Protein AF-A0A162J5L2-F1 (afdb_monomer)

pLDDT: mean 88.72, std 6.28, range [55.78, 96.25]

Structure (mmCIF, N/CA/C/O backbone):
data_AF-A0A162J5L2-F1
#
_entry.id   AF-A0A162J5L2-F1
#
loop_
_atom_site.group_PDB
_atom_site.id
_atom_site.type_symbol
_atom_site.label_atom_id
_atom_site.label_alt_id
_atom_site.label_comp_id
_atom_site.label_asym_id
_atom_site.label_entity_id
_atom_site.label_seq_id
_atom_site.pdbx_PDB_ins_code
_atom_site.Cartn_x
_atom_site.Cartn_y
_atom_site.Cartn_z
_atom_site.occupancy
_atom_site.B_iso_or_equiv
_atom_site.auth_seq_id
_atom_site.auth_comp_id
_atom_site.auth_asym_id
_atom_site.auth_atom_id
_atom_site.pdbx_PDB_model_num
ATOM 1 N N . MET A 1 1 ? 1.816 2.832 1.756 1.00 94.19 1 MET A N 1
ATOM 2 C CA . MET A 1 1 ? 2.107 3.617 0.534 1.00 94.19 1 MET A CA 1
ATOM 3 C C . MET A 1 1 ? 3.568 3.478 0.124 1.00 94.19 1 MET A C 1
ATOM 5 O O . MET A 1 1 ? 4.367 2.925 0.877 1.00 94.19 1 MET A O 1
ATOM 9 N N . GLY A 1 2 ? 3.906 3.942 -1.078 1.00 92.62 2 GLY A N 1
ATOM 10 C CA . GLY A 1 2 ? 5.263 3.945 -1.632 1.00 92.62 2 GLY A CA 1
ATOM 11 C C . GLY A 1 2 ? 5.270 3.581 -3.115 1.00 92.62 2 GLY A C 1
ATOM 12 O O . GLY A 1 2 ? 4.380 2.858 -3.577 1.00 92.62 2 GLY A O 1
ATOM 13 N N . LYS A 1 3 ? 6.306 4.009 -3.843 1.00 91.06 3 LYS A N 1
ATOM 14 C CA . LYS A 1 3 ? 6.534 3.644 -5.254 1.00 91.06 3 LYS A CA 1
ATOM 15 C C . LYS A 1 3 ? 6.594 2.128 -5.452 1.00 91.06 3 LYS A C 1
ATOM 17 O O . LYS A 1 3 ? 6.700 1.356 -4.490 1.00 91.06 3 LYS A O 1
ATOM 22 N N . SER A 1 4 ? 6.485 1.638 -6.677 1.00 85.81 4 SER A N 1
ATOM 23 C CA . SER A 1 4 ? 6.648 0.211 -6.940 1.00 85.81 4 SER A CA 1
ATOM 24 C C . SER A 1 4 ? 8.101 -0.238 -6.656 1.00 85.81 4 SER A C 1
ATOM 26 O O . SER A 1 4 ? 9.000 0.581 -6.503 1.00 85.81 4 SER A O 1
ATOM 28 N N . ALA A 1 5 ? 8.326 -1.543 -6.470 1.00 85.12 5 ALA A N 1
ATOM 29 C CA . ALA A 1 5 ? 9.607 -2.150 -6.055 1.00 85.12 5 ALA A CA 1
ATOM 30 C C . ALA A 1 5 ? 10.099 -1.825 -4.622 1.00 85.12 5 ALA A C 1
ATOM 32 O O . ALA A 1 5 ? 11.119 -2.355 -4.189 1.00 85.12 5 ALA A O 1
ATOM 33 N N . THR A 1 6 ? 9.328 -1.069 -3.835 1.00 89.06 6 THR A N 1
ATOM 34 C CA . THR A 1 6 ? 9.594 -0.792 -2.405 1.00 89.06 6 THR A CA 1
ATOM 35 C C . THR A 1 6 ? 9.300 -1.967 -1.458 1.00 89.06 6 THR A C 1
ATOM 37 O O . THR A 1 6 ? 9.539 -1.865 -0.266 1.00 89.06 6 THR A O 1
ATOM 40 N N . GLY A 1 7 ? 8.767 -3.096 -1.938 1.00 86.81 7 GLY A N 1
ATOM 41 C CA . GLY A 1 7 ? 8.531 -4.272 -1.084 1.00 86.81 7 GLY A CA 1
ATOM 42 C C . GLY A 1 7 ? 7.290 -4.207 -0.180 1.00 86.81 7 GLY A C 1
ATOM 43 O O . GLY A 1 7 ? 7.190 -5.008 0.744 1.00 86.81 7 GLY A O 1
ATOM 44 N N . LYS A 1 8 ? 6.323 -3.313 -0.457 1.00 89.56 8 LYS A N 1
ATOM 45 C CA . LYS A 1 8 ? 5.054 -3.188 0.300 1.00 89.56 8 LYS A CA 1
ATOM 46 C C . LYS A 1 8 ? 4.391 -4.540 0.590 1.00 89.56 8 LYS A C 1
ATOM 48 O O . LYS A 1 8 ? 4.198 -4.889 1.748 1.00 89.56 8 LYS A O 1
ATOM 53 N N . SER A 1 9 ? 4.086 -5.312 -0.457 1.00 87.69 9 SER A N 1
ATOM 54 C CA . SER A 1 9 ? 3.419 -6.612 -0.318 1.00 87.69 9 SER A CA 1
ATOM 55 C C . SER A 1 9 ? 4.278 -7.614 0.453 1.00 87.69 9 SER A C 1
ATOM 57 O O . SER A 1 9 ? 3.757 -8.374 1.260 1.00 87.69 9 SER A O 1
ATOM 59 N N . THR A 1 10 ? 5.601 -7.584 0.267 1.00 87.94 10 THR A N 1
ATOM 60 C CA . THR A 1 10 ? 6.539 -8.440 1.004 1.00 87.94 10 THR A CA 1
ATOM 61 C C . THR A 1 10 ? 6.487 -8.163 2.506 1.00 87.94 10 THR A C 1
ATOM 63 O O . THR A 1 10 ? 6.391 -9.104 3.289 1.00 87.94 10 THR A O 1
ATOM 66 N N . ILE A 1 11 ? 6.494 -6.890 2.912 1.00 90.19 11 ILE A N 1
ATOM 67 C CA . ILE A 1 11 ? 6.422 -6.490 4.325 1.00 90.19 11 ILE A CA 1
ATOM 68 C C . ILE A 1 11 ? 5.061 -6.852 4.930 1.00 90.19 11 ILE A C 1
ATOM 70 O O . ILE A 1 11 ? 5.023 -7.457 5.999 1.00 90.19 11 ILE A O 1
ATOM 74 N N . ILE A 1 12 ? 3.953 -6.560 4.239 1.00 91.94 12 ILE A N 1
ATOM 75 C CA . ILE A 1 12 ? 2.601 -6.920 4.706 1.00 91.94 12 ILE A CA 1
ATOM 76 C C . ILE A 1 12 ? 2.487 -8.437 4.911 1.00 91.94 12 ILE A C 1
ATOM 78 O O . ILE A 1 12 ? 2.047 -8.894 5.968 1.00 91.94 12 ILE A O 1
ATOM 82 N N . ASN A 1 13 ? 2.948 -9.226 3.937 1.00 88.94 13 ASN A N 1
ATOM 83 C CA . ASN A 1 13 ? 2.941 -10.685 4.022 1.00 88.94 13 ASN A CA 1
ATOM 84 C C . ASN A 1 13 ? 3.810 -11.201 5.173 1.00 88.94 13 ASN A C 1
ATOM 86 O O . ASN A 1 13 ? 3.445 -12.167 5.835 1.00 88.94 13 ASN A O 1
ATOM 90 N N . TYR A 1 14 ? 4.963 -10.578 5.419 1.00 90.12 14 TYR A N 1
ATOM 91 C CA . TYR A 1 14 ? 5.830 -10.968 6.526 1.00 90.12 14 TYR A CA 1
ATOM 92 C C . TYR A 1 14 ? 5.178 -10.681 7.884 1.00 90.12 14 TYR A C 1
ATOM 94 O O . TYR A 1 14 ? 5.150 -11.557 8.746 1.00 90.12 14 TYR A O 1
ATOM 102 N N . ILE A 1 15 ? 4.604 -9.485 8.068 1.00 91.56 15 ILE A N 1
ATOM 103 C CA . ILE A 1 15 ? 3.954 -9.085 9.327 1.00 91.56 15 ILE A CA 1
ATOM 104 C C . ILE A 1 15 ? 2.749 -9.979 9.640 1.00 91.56 15 ILE A C 1
ATOM 106 O O . ILE A 1 15 ? 2.617 -10.464 10.760 1.00 91.56 15 ILE A O 1
ATOM 110 N N . THR A 1 16 ? 1.902 -10.248 8.651 1.00 91.75 16 THR A N 1
ATOM 111 C CA . THR A 1 16 ? 0.689 -11.061 8.847 1.00 91.75 16 THR A CA 1
ATOM 112 C C . THR A 1 16 ? 0.979 -12.540 9.087 1.00 91.75 16 THR A C 1
ATOM 114 O O . THR A 1 16 ? 0.219 -13.205 9.782 1.00 91.75 16 THR A O 1
ATOM 117 N N . LYS A 1 17 ? 2.099 -13.068 8.573 1.00 90.81 17 LYS A N 1
ATOM 118 C CA . LYS A 1 17 ? 2.535 -14.444 8.865 1.00 90.81 17 LYS A CA 1
ATOM 119 C C . LYS A 1 17 ? 3.086 -14.618 10.278 1.00 90.81 17 LYS A C 1
ATOM 121 O O . LYS A 1 17 ? 2.945 -15.698 10.841 1.00 90.81 17 LYS A O 1
ATOM 126 N N . ARG A 1 18 ? 3.739 -13.594 10.835 1.00 91.19 18 ARG A N 1
ATOM 127 C CA . ARG A 1 18 ? 4.362 -13.678 12.169 1.00 91.19 18 ARG A CA 1
ATOM 128 C C . ARG A 1 18 ? 3.425 -13.299 13.316 1.00 91.19 18 ARG A C 1
ATOM 130 O O . ARG A 1 18 ? 3.726 -13.635 14.455 1.00 91.19 18 ARG A O 1
ATOM 137 N N . ASN A 1 19 ? 2.354 -12.551 13.046 1.00 88.88 19 ASN A N 1
ATOM 138 C CA . ASN A 1 19 ? 1.491 -11.989 14.080 1.00 88.88 19 ASN A CA 1
ATOM 139 C C . ASN A 1 19 ? 0.019 -12.015 13.637 1.00 88.88 19 ASN A C 1
ATOM 141 O O . ASN A 1 19 ? -0.365 -11.351 12.672 1.00 88.88 19 ASN A O 1
ATOM 145 N N . SER A 1 20 ? -0.795 -12.781 14.367 1.00 91.38 20 SER A N 1
ATOM 146 C CA . SER A 1 20 ? -2.208 -13.045 14.068 1.00 91.38 20 SER A CA 1
ATOM 147 C C . SER A 1 20 ? -3.127 -11.836 14.214 1.00 91.38 20 SER A C 1
ATOM 149 O O . SER A 1 20 ? -4.234 -11.864 13.663 1.00 91.38 20 SER A O 1
ATOM 151 N N . ASP A 1 21 ? -2.677 -10.797 14.921 1.00 91.94 21 ASP A N 1
ATOM 152 C CA . ASP A 1 21 ? -3.450 -9.576 15.172 1.00 91.94 21 ASP A CA 1
ATOM 153 C C . ASP A 1 21 ? -3.525 -8.687 13.926 1.00 91.94 21 ASP A C 1
ATOM 155 O O . ASP A 1 21 ? -4.343 -7.772 13.859 1.00 91.94 21 ASP A O 1
ATOM 159 N N . PHE A 1 22 ? -2.683 -8.953 12.924 1.00 93.62 22 PHE A N 1
ATOM 160 C CA . PHE A 1 22 ? -2.680 -8.234 11.659 1.00 93.62 22 PHE A CA 1
ATOM 161 C C . PHE A 1 22 ? -3.437 -8.998 10.574 1.00 93.62 22 PHE A C 1
ATOM 163 O O . PHE A 1 22 ? -3.365 -10.224 10.464 1.00 93.62 22 PHE A O 1
ATOM 170 N N . PHE A 1 23 ? -4.121 -8.251 9.715 1.00 94.62 23 PHE A N 1
ATOM 171 C CA . PHE A 1 23 ? -4.836 -8.772 8.557 1.00 94.62 23 PHE A CA 1
ATOM 172 C C . PHE A 1 23 ? -4.338 -8.101 7.276 1.00 94.62 23 PHE A C 1
ATOM 174 O O . PHE A 1 23 ? -4.234 -6.879 7.218 1.00 94.62 23 PHE A O 1
ATOM 181 N N . SER A 1 24 ? -4.029 -8.887 6.240 1.00 94.50 24 SER A N 1
ATOM 182 C CA . SER A 1 24 ? -3.671 -8.345 4.924 1.00 94.50 24 SER A CA 1
ATOM 183 C C . SER A 1 24 ? -4.946 -8.066 4.142 1.00 94.50 24 SER A C 1
ATOM 185 O O . SER A 1 24 ? -5.569 -8.998 3.630 1.00 94.50 24 SER A O 1
ATOM 187 N N . VAL A 1 25 ? -5.300 -6.791 4.006 1.00 94.50 25 VAL A N 1
ATOM 188 C CA . VAL A 1 25 ? -6.444 -6.360 3.198 1.00 94.50 25 VAL A CA 1
ATOM 189 C C . VAL A 1 25 ? -6.175 -6.683 1.732 1.00 94.50 25 VAL A C 1
ATOM 191 O O . VAL A 1 25 ? -5.126 -6.319 1.193 1.00 94.50 25 VAL A O 1
ATOM 194 N N . LYS A 1 26 ? -7.135 -7.348 1.085 1.00 93.31 26 LYS A N 1
ATOM 195 C CA . LYS A 1 26 ? -7.117 -7.608 -0.358 1.00 93.31 26 LYS A CA 1
ATOM 196 C C . LYS A 1 26 ? -8.109 -6.679 -1.045 1.00 93.31 26 LYS A C 1
ATOM 198 O O . LYS A 1 26 ? -9.306 -6.757 -0.780 1.00 93.31 26 LYS A O 1
ATOM 203 N N . SER A 1 27 ? -7.617 -5.818 -1.927 1.00 92.00 27 SER A N 1
ATOM 204 C CA . SER A 1 27 ? -8.465 -4.997 -2.791 1.00 92.00 27 SER A CA 1
ATOM 205 C C . SER A 1 27 ? -9.053 -5.835 -3.919 1.00 92.00 27 SER A C 1
ATOM 207 O O . SER A 1 27 ? -8.436 -6.787 -4.397 1.00 92.00 27 SER A O 1
ATOM 209 N N . TYR A 1 28 ? -10.236 -5.462 -4.382 1.00 94.38 28 TYR A N 1
ATOM 210 C CA . TYR A 1 28 ? -10.764 -5.982 -5.630 1.00 94.38 28 TYR A CA 1
ATOM 211 C C . TYR A 1 28 ? -9.954 -5.455 -6.818 1.00 94.38 28 TYR A C 1
ATOM 213 O O . TYR A 1 28 ? -9.432 -4.337 -6.780 1.00 94.38 28 TYR A O 1
ATOM 221 N N . SER A 1 29 ? -9.865 -6.256 -7.877 1.00 93.44 29 SER A N 1
ATOM 222 C CA . SER A 1 29 ? -9.224 -5.879 -9.135 1.00 93.44 29 SER A CA 1
ATOM 223 C C . SER A 1 29 ? -9.912 -6.558 -10.312 1.00 93.44 29 SER A C 1
ATOM 225 O O . SER A 1 29 ? -10.216 -7.748 -10.227 1.00 93.44 29 SER A O 1
ATOM 227 N N . ASP A 1 30 ? -10.121 -5.836 -11.412 1.00 93.50 30 ASP A N 1
ATOM 228 C CA . ASP A 1 30 ? -10.589 -6.418 -12.683 1.00 93.50 30 ASP A CA 1
ATOM 229 C C . ASP A 1 30 ? -9.464 -6.649 -13.706 1.00 93.50 30 ASP A C 1
ATOM 231 O O . ASP A 1 30 ? -9.709 -7.026 -14.856 1.00 93.50 30 ASP A O 1
ATOM 235 N N . ARG A 1 31 ? -8.211 -6.451 -13.286 1.00 90.94 31 ARG A N 1
ATOM 236 C CA . ARG A 1 31 ? -7.033 -6.748 -14.104 1.00 90.94 31 ARG A CA 1
ATOM 237 C C . ARG A 1 31 ? -6.753 -8.260 -14.132 1.00 90.94 31 ARG A C 1
ATOM 239 O O . ARG A 1 31 ? -7.079 -8.958 -13.174 1.00 90.94 31 ARG A O 1
ATOM 246 N N . PRO A 1 32 ? -6.041 -8.776 -15.147 1.00 87.00 32 PRO A N 1
ATOM 247 C CA . PRO A 1 32 ? -5.577 -10.160 -15.133 1.00 87.00 32 PRO A CA 1
ATOM 248 C C . PRO A 1 32 ? -4.535 -10.413 -14.030 1.00 87.00 32 PRO A C 1
ATOM 250 O O . PRO A 1 32 ? -3.716 -9.546 -13.694 1.00 87.00 32 PRO A O 1
ATOM 253 N N . ILE A 1 33 ? -4.539 -11.633 -13.490 1.00 87.62 33 ILE A N 1
ATOM 254 C CA . ILE A 1 33 ? -3.499 -12.114 -12.571 1.00 87.62 33 ILE A CA 1
ATOM 255 C C . ILE A 1 33 ? -2.149 -12.073 -13.298 1.00 87.62 33 ILE A C 1
ATOM 257 O O . ILE A 1 33 ? -2.050 -12.450 -14.466 1.00 87.62 33 ILE A O 1
ATOM 261 N N . ARG A 1 34 ? -1.093 -11.612 -12.621 1.00 79.94 34 ARG A N 1
ATOM 262 C CA . ARG A 1 34 ? 0.258 -11.604 -13.197 1.00 79.94 34 ARG A CA 1
ATOM 263 C C . ARG A 1 34 ? 0.823 -13.020 -13.249 1.00 79.94 34 ARG A C 1
ATOM 265 O O . ARG A 1 34 ? 1.120 -13.598 -12.211 1.00 79.94 34 ARG A O 1
ATOM 272 N N . GLU A 1 35 ? 1.073 -13.531 -14.451 1.00 78.88 35 GLU A N 1
ATOM 273 C CA . GLU A 1 35 ? 1.663 -14.867 -14.649 1.00 78.88 35 GLU A CA 1
ATOM 274 C C . GLU A 1 35 ? 3.046 -15.014 -13.990 1.00 78.88 35 GLU A C 1
ATOM 276 O O . GLU A 1 35 ? 3.384 -16.070 -13.463 1.00 78.88 35 GLU A O 1
ATOM 281 N N . ASN A 1 36 ? 3.823 -13.927 -13.945 1.00 76.69 36 ASN A N 1
ATOM 282 C CA . ASN A 1 36 ? 5.183 -13.916 -13.397 1.00 76.69 36 ASN A CA 1
ATOM 283 C C . ASN A 1 36 ? 5.253 -13.626 -11.885 1.00 76.69 36 ASN A C 1
ATOM 285 O O . ASN A 1 36 ? 6.350 -13.475 -11.346 1.00 76.69 36 ASN A O 1
ATOM 289 N N . ASP A 1 37 ? 4.116 -13.509 -11.192 1.00 71.69 37 ASP A N 1
ATOM 290 C CA . ASP A 1 37 ? 4.066 -13.280 -9.744 1.00 71.69 37 ASP A CA 1
ATOM 291 C C . ASP A 1 37 ? 3.075 -14.254 -9.084 1.00 71.69 37 ASP A C 1
ATOM 293 O O . ASP A 1 37 ? 1.897 -13.934 -8.915 1.00 71.69 37 ASP A O 1
ATOM 297 N N . PRO A 1 38 ? 3.539 -15.447 -8.664 1.00 75.75 38 PRO A N 1
ATOM 298 C CA . PRO A 1 38 ? 2.687 -16.450 -8.022 1.00 75.75 38 PRO A CA 1
ATOM 299 C C . PRO A 1 38 ? 1.998 -15.959 -6.741 1.00 75.75 38 PRO A C 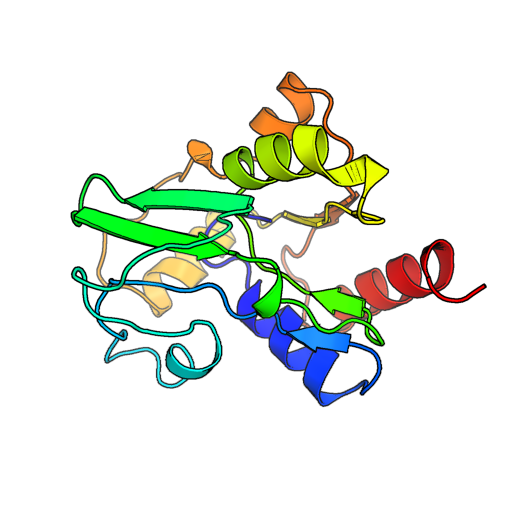1
ATOM 301 O O . PRO A 1 38 ? 1.019 -16.555 -6.297 1.00 75.75 38 PRO A O 1
ATOM 304 N N . ASN A 1 39 ? 2.496 -14.882 -6.122 1.00 76.81 39 ASN A N 1
ATOM 305 C CA . ASN A 1 39 ? 1.900 -14.312 -4.918 1.00 76.81 39 ASN A CA 1
ATOM 306 C C . ASN A 1 39 ? 0.818 -13.272 -5.224 1.00 76.81 39 ASN A C 1
ATOM 308 O O . ASN A 1 39 ? 0.129 -12.842 -4.299 1.00 76.81 39 ASN A O 1
ATOM 312 N N . ASP A 1 40 ? 0.634 -12.882 -6.484 1.00 79.38 40 ASP A N 1
ATOM 313 C CA . ASP A 1 40 ? -0.313 -11.843 -6.882 1.00 79.38 40 ASP A CA 1
ATOM 314 C C . ASP A 1 40 ? -1.754 -12.214 -6.500 1.00 79.38 40 ASP A C 1
ATOM 316 O O . ASP A 1 40 ? -2.479 -11.389 -5.940 1.00 79.38 40 ASP A O 1
ATOM 320 N N . ILE A 1 41 ? -2.116 -13.495 -6.655 1.00 83.12 41 ILE A N 1
ATOM 321 C CA . ILE A 1 41 ? -3.413 -14.065 -6.243 1.00 83.12 41 ILE A CA 1
ATOM 322 C C . ILE A 1 41 ? -3.709 -13.886 -4.745 1.00 83.12 41 ILE A C 1
ATOM 324 O O . ILE A 1 41 ? -4.860 -13.860 -4.313 1.00 83.12 41 ILE A O 1
ATOM 328 N N . ASN A 1 42 ? -2.668 -13.711 -3.929 1.00 81.94 42 ASN A N 1
ATOM 329 C CA . ASN A 1 42 ? -2.806 -13.512 -2.492 1.00 81.94 42 ASN A CA 1
ATOM 330 C C . ASN A 1 42 ? -2.969 -12.042 -2.101 1.00 81.94 42 ASN A C 1
ATOM 332 O O . ASN A 1 42 ? -3.217 -11.767 -0.931 1.00 81.94 42 ASN A O 1
ATOM 336 N N . THR A 1 43 ? -2.857 -11.107 -3.044 1.00 82.75 43 THR A N 1
ATOM 337 C CA . THR A 1 43 ? -2.881 -9.664 -2.757 1.00 82.75 43 THR A CA 1
ATOM 338 C C . THR A 1 43 ? -4.178 -8.973 -3.168 1.00 82.75 43 THR A C 1
ATOM 340 O O . THR A 1 43 ? -4.481 -7.915 -2.627 1.00 82.75 43 THR A O 1
ATOM 343 N N . HIS A 1 44 ? -4.954 -9.568 -4.079 1.00 89.94 44 HIS A N 1
ATOM 344 C CA . HIS A 1 44 ? -6.196 -8.992 -4.599 1.00 89.94 44 HIS A CA 1
ATOM 345 C C . HIS A 1 44 ? -7.314 -10.038 -4.672 1.00 89.94 44 HIS A C 1
ATOM 347 O O . HIS A 1 44 ? -7.062 -11.244 -4.704 1.00 89.94 44 HIS A O 1
ATOM 353 N N . ILE A 1 45 ? -8.553 -9.559 -4.722 1.00 92.88 45 ILE A N 1
ATOM 354 C CA . ILE A 1 45 ? -9.741 -10.323 -5.098 1.00 92.88 45 ILE A CA 1
ATOM 355 C C . ILE A 1 45 ? -9.996 -10.040 -6.581 1.00 92.88 45 ILE A C 1
ATOM 357 O O . ILE A 1 45 ? -10.470 -8.966 -6.949 1.00 92.88 45 ILE A O 1
ATOM 361 N N . PHE A 1 46 ? -9.630 -10.984 -7.443 1.00 93.62 46 PHE A N 1
ATOM 362 C CA . PHE A 1 46 ? -9.771 -10.828 -8.889 1.00 93.62 46 PHE A CA 1
ATOM 363 C C . PHE A 1 46 ? -11.204 -11.119 -9.324 1.00 93.62 46 PHE A C 1
ATOM 365 O O . PHE A 1 46 ? -11.758 -12.165 -8.986 1.00 93.62 46 PHE A O 1
ATOM 372 N N . VAL A 1 47 ? -11.801 -10.193 -10.067 1.00 94.62 47 VAL A N 1
ATOM 373 C CA . VAL A 1 47 ? -13.182 -10.290 -10.548 1.00 94.62 47 VAL A CA 1
ATOM 374 C C . VAL A 1 47 ? -13.275 -9.871 -12.009 1.00 94.62 47 VAL A C 1
ATOM 37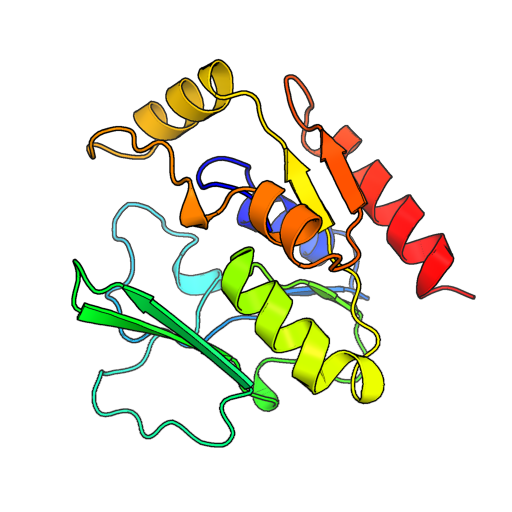6 O O . VAL A 1 47 ? -12.416 -9.166 -12.524 1.00 94.62 47 VAL A O 1
ATOM 379 N N . ASP A 1 48 ? -14.342 -10.271 -12.692 1.00 92.38 48 ASP A N 1
ATOM 380 C CA . ASP A 1 48 ? -14.584 -9.812 -14.058 1.00 92.38 48 ASP A CA 1
ATOM 381 C C . ASP A 1 48 ? -14.968 -8.328 -14.105 1.00 92.38 48 ASP A C 1
ATOM 383 O O . ASP A 1 48 ? -15.641 -7.808 -13.216 1.00 92.38 48 ASP A O 1
ATOM 387 N N . LYS A 1 49 ? -14.686 -7.665 -15.230 1.00 88.81 49 LYS A N 1
ATOM 388 C CA . LYS A 1 49 ? -15.051 -6.255 -15.483 1.00 88.81 49 LYS A CA 1
ATOM 389 C C . LYS A 1 49 ? -16.557 -5.953 -15.379 1.00 88.81 49 LYS A C 1
ATOM 391 O O . LYS A 1 49 ? -16.965 -4.807 -15.214 1.00 88.81 49 LYS A O 1
ATOM 396 N N . LYS A 1 50 ? -17.407 -6.983 -15.467 1.00 89.94 50 LYS A N 1
ATOM 397 C CA . LYS A 1 50 ? -18.869 -6.891 -15.278 1.00 89.94 50 LYS A CA 1
ATOM 398 C C . LYS A 1 50 ? -19.292 -6.911 -13.805 1.00 89.94 50 LYS A C 1
ATOM 400 O O . LYS A 1 50 ? -20.483 -6.790 -13.517 1.00 89.94 50 LYS A O 1
ATOM 405 N N . PHE A 1 51 ? -18.355 -7.097 -12.876 1.00 91.50 51 PHE A N 1
ATOM 406 C CA . PHE A 1 51 ? -18.641 -7.154 -11.453 1.00 91.50 51 PHE A CA 1
ATOM 407 C C . PHE A 1 51 ? -19.253 -5.837 -10.974 1.00 91.50 51 PHE A C 1
ATOM 409 O O . PHE A 1 51 ? -18.707 -4.747 -11.165 1.00 91.50 51 PHE A O 1
ATOM 416 N N . LYS A 1 52 ? -20.418 -5.934 -10.332 1.00 88.69 52 LYS A N 1
ATOM 417 C CA . LYS A 1 52 ? -21.132 -4.762 -9.832 1.00 88.69 52 LYS A CA 1
ATOM 418 C C . LYS A 1 52 ? -20.498 -4.287 -8.528 1.00 88.69 52 LYS A C 1
ATOM 420 O O . LYS A 1 52 ? -20.751 -4.860 -7.470 1.00 88.69 52 LYS A O 1
ATOM 425 N N . LYS A 1 53 ? -19.739 -3.195 -8.608 1.00 90.81 53 LYS A N 1
ATOM 426 C CA . LYS A 1 53 ? -19.161 -2.507 -7.448 1.00 90.81 53 LYS A CA 1
ATOM 427 C C . LYS A 1 53 ? -20.276 -1.971 -6.540 1.00 90.81 53 LYS A C 1
ATOM 429 O O . LYS A 1 53 ? -21.228 -1.352 -7.018 1.00 90.81 53 LYS A O 1
ATOM 434 N N . LYS A 1 54 ? -20.182 -2.217 -5.235 1.00 88.31 54 LYS A N 1
ATOM 435 C CA . LYS A 1 54 ? -21.113 -1.711 -4.212 1.00 88.31 54 LYS A CA 1
ATOM 436 C C . LYS A 1 54 ? -20.296 -1.148 -3.058 1.00 88.31 54 LYS A C 1
ATOM 438 O O . LYS A 1 54 ? -19.293 -1.750 -2.712 1.00 88.31 54 LYS A O 1
ATOM 443 N N . ASN A 1 55 ? -20.736 -0.040 -2.461 1.00 88.56 55 ASN A N 1
ATOM 444 C CA . ASN A 1 55 ? -20.113 0.546 -1.265 1.00 88.56 55 ASN A CA 1
ATOM 445 C C . ASN A 1 55 ? -18.594 0.786 -1.406 1.00 88.56 55 ASN A C 1
ATOM 447 O O . ASN A 1 55 ? -17.821 0.486 -0.500 1.00 88.56 55 ASN A O 1
ATOM 451 N N . VAL A 1 56 ? -18.166 1.291 -2.568 1.00 92.06 56 VAL A N 1
ATOM 452 C CA . VAL A 1 56 ? -16.750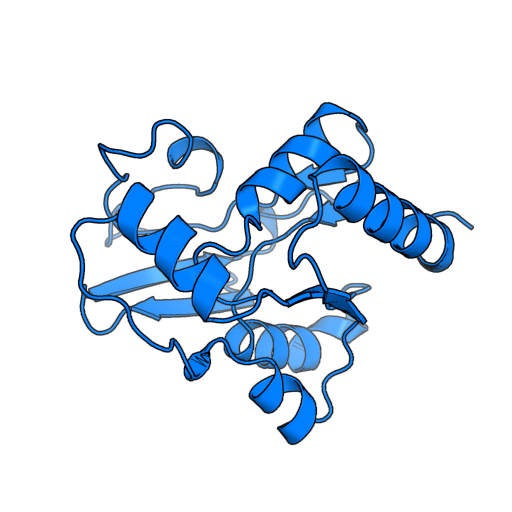 1.567 -2.847 1.00 92.06 56 VAL A CA 1
ATOM 453 C C . VAL A 1 56 ? -16.257 2.694 -1.948 1.00 92.06 56 VAL A C 1
ATOM 455 O O . VAL A 1 56 ? -16.838 3.778 -1.935 1.00 92.06 56 VAL A O 1
ATOM 458 N N . LEU A 1 57 ? -15.174 2.431 -1.221 1.00 90.56 57 LEU A N 1
ATOM 459 C CA . LEU A 1 57 ? -14.518 3.402 -0.347 1.00 90.56 57 LEU A CA 1
ATOM 460 C C . LEU A 1 57 ? -13.397 4.147 -1.079 1.00 90.56 57 LEU A C 1
ATOM 462 O O . LEU A 1 57 ? -13.221 5.349 -0.914 1.00 90.56 57 LEU A O 1
ATOM 466 N N . SER A 1 58 ? -12.633 3.442 -1.909 1.00 90.12 58 SER A N 1
ATOM 467 C CA . SER A 1 58 ? -11.569 4.031 -2.722 1.00 90.12 58 SER A CA 1
ATOM 468 C C . SER A 1 58 ? -11.389 3.225 -4.001 1.00 90.12 58 SER A C 1
ATOM 470 O O . SER A 1 58 ? -11.605 2.009 -4.000 1.00 90.12 58 SER A O 1
ATOM 472 N N . ILE A 1 59 ? -11.030 3.915 -5.081 1.00 89.88 59 ILE A N 1
ATOM 473 C CA . ILE A 1 59 ? -10.818 3.342 -6.405 1.00 89.88 59 ILE A CA 1
ATOM 474 C C . ILE A 1 59 ? -9.584 3.964 -7.053 1.00 89.88 59 ILE A C 1
ATOM 476 O O . ILE A 1 59 ? -9.390 5.175 -7.012 1.00 89.88 59 ILE A O 1
ATOM 480 N N . TYR A 1 60 ? -8.774 3.112 -7.665 1.00 85.94 60 TYR A N 1
ATOM 481 C CA . TYR A 1 60 ? -7.648 3.472 -8.505 1.00 85.94 60 TYR A CA 1
ATOM 482 C C . TYR A 1 60 ? -7.906 2.965 -9.922 1.00 85.94 60 TYR A C 1
ATOM 484 O O . TYR A 1 60 ? -8.162 1.775 -10.119 1.00 85.94 60 TYR A O 1
ATOM 492 N N . GLU A 1 61 ? -7.784 3.853 -10.904 1.00 86.00 61 GLU A N 1
ATOM 493 C CA . GLU A 1 61 ? -7.965 3.545 -12.323 1.00 86.00 61 GLU A CA 1
ATOM 494 C C . GLU A 1 61 ? -6.611 3.555 -13.046 1.00 86.00 61 GLU A C 1
ATOM 496 O O . GLU A 1 61 ? -5.947 4.593 -13.145 1.00 86.00 61 GLU A O 1
ATOM 501 N N . ASP A 1 62 ? -6.211 2.416 -13.614 1.00 82.62 62 ASP A N 1
ATOM 502 C CA . ASP A 1 62 ? -5.112 2.369 -14.577 1.00 82.62 62 ASP A CA 1
ATOM 503 C C . ASP A 1 62 ? -5.659 2.711 -15.965 1.00 82.62 62 ASP A C 1
ATOM 505 O O . ASP A 1 62 ? -6.180 1.861 -16.689 1.00 82.62 62 ASP A O 1
ATOM 509 N N . LYS A 1 63 ? -5.511 3.978 -16.357 1.00 80.69 63 LYS A N 1
ATOM 510 C CA . LYS A 1 63 ? -5.957 4.472 -17.670 1.00 80.69 63 LYS A CA 1
ATOM 511 C C . LYS A 1 63 ? -5.193 3.866 -18.847 1.00 80.69 63 LYS A C 1
ATOM 513 O O . LYS A 1 63 ? -5.707 3.876 -19.961 1.00 80.69 63 LYS A O 1
ATOM 518 N N . THR A 1 64 ? -3.982 3.361 -18.621 1.00 78.06 64 THR A N 1
ATOM 519 C CA . THR A 1 64 ? -3.145 2.786 -19.685 1.00 78.06 64 THR A CA 1
ATOM 520 C C . THR A 1 64 ? -3.640 1.395 -20.048 1.00 78.06 64 THR A C 1
ATOM 522 O O . THR A 1 64 ? -3.764 1.059 -21.222 1.00 78.06 64 THR A O 1
ATOM 525 N N . ASN A 1 65 ? -3.953 0.596 -19.030 1.00 79.75 65 ASN A N 1
ATOM 526 C CA . ASN A 1 65 ? -4.347 -0.802 -19.185 1.00 79.75 65 ASN A CA 1
ATOM 527 C C . ASN A 1 65 ? -5.859 -1.030 -19.016 1.00 79.75 65 ASN A C 1
ATOM 529 O O . ASN A 1 65 ? -6.326 -2.159 -19.149 1.00 79.75 65 ASN A O 1
ATOM 533 N N . ASN A 1 66 ? -6.622 0.035 -18.750 1.00 87.75 66 ASN A N 1
ATOM 534 C CA . ASN A 1 66 ? -8.078 0.043 -18.612 1.00 87.75 66 ASN A CA 1
ATOM 535 C C . ASN A 1 66 ? -8.593 -0.976 -17.578 1.00 87.75 66 ASN A C 1
ATOM 537 O O . ASN A 1 66 ? -9.528 -1.736 -17.856 1.00 87.75 66 ASN A O 1
ATOM 541 N N . TYR A 1 67 ? -7.970 -0.991 -16.401 1.00 90.69 67 TYR A N 1
ATOM 542 C CA . TYR A 1 67 ? -8.419 -1.770 -15.249 1.00 90.69 67 TYR A CA 1
ATOM 543 C C . TYR A 1 67 ? -8.543 -0.885 -14.011 1.00 90.69 67 TYR A C 1
ATOM 545 O O . TYR A 1 67 ? -7.932 0.181 -13.910 1.00 90.69 67 TYR A O 1
ATOM 553 N N . GLU A 1 68 ? -9.306 -1.361 -13.044 1.00 91.50 68 GLU A N 1
ATOM 554 C CA . GLU A 1 68 ? -9.620 -0.686 -11.801 1.00 91.50 68 GLU A CA 1
ATOM 555 C C . GLU A 1 68 ? -9.242 -1.576 -10.617 1.00 91.50 68 GLU A C 1
ATOM 557 O O . GLU A 1 68 ? -9.414 -2.796 -10.631 1.00 91.50 68 GLU A O 1
ATOM 562 N N . ASN A 1 69 ? -8.733 -0.951 -9.562 1.00 90.88 69 ASN A N 1
ATOM 563 C CA . ASN A 1 69 ? -8.561 -1.577 -8.258 1.00 90.88 69 ASN A CA 1
ATOM 564 C C . ASN A 1 69 ? -9.402 -0.803 -7.258 1.00 90.88 69 ASN A C 1
ATOM 566 O O . ASN A 1 69 ? -9.364 0.424 -7.257 1.00 90.88 69 ASN A O 1
ATOM 570 N N . TRP A 1 70 ? -10.149 -1.485 -6.401 1.00 93.00 70 TRP A N 1
ATOM 571 C CA . TRP A 1 70 ? -10.996 -0.801 -5.429 1.00 93.00 70 TRP A CA 1
ATOM 572 C C . TRP A 1 70 ? -11.077 -1.546 -4.107 1.00 93.00 70 TRP A C 1
ATOM 574 O O . TRP A 1 70 ? -10.799 -2.741 -4.016 1.00 93.00 70 TRP A O 1
ATOM 584 N N . ILE A 1 71 ? -11.469 -0.815 -3.072 1.00 93.38 71 ILE A N 1
ATOM 585 C CA . ILE A 1 71 ? -11.770 -1.368 -1.754 1.00 93.38 71 ILE A CA 1
ATOM 586 C C . ILE A 1 71 ? -13.190 -1.030 -1.336 1.00 93.38 71 ILE A C 1
ATOM 588 O O . ILE A 1 71 ? -13.740 0.020 -1.679 1.00 93.38 71 ILE A O 1
ATOM 592 N N . THR A 1 72 ? -13.757 -1.937 -0.563 1.00 93.62 72 THR A N 1
ATOM 593 C CA . THR A 1 72 ? -15.086 -1.872 0.038 1.00 93.62 72 THR A CA 1
ATOM 594 C C . THR A 1 72 ? -14.968 -2.270 1.509 1.00 93.62 72 THR A C 1
ATOM 596 O O . THR A 1 72 ? -13.918 -2.739 1.949 1.00 93.62 72 THR A O 1
ATOM 599 N N . ASP A 1 73 ? -16.027 -2.056 2.288 1.00 91.12 73 ASP A N 1
ATOM 600 C CA . ASP A 1 73 ? -16.041 -2.374 3.724 1.00 91.12 73 ASP A CA 1
ATOM 601 C C . ASP A 1 73 ? -15.724 -3.857 4.020 1.00 91.12 73 ASP A C 1
ATOM 603 O O . ASP A 1 73 ? -14.988 -4.152 4.956 1.00 91.12 73 ASP A O 1
ATOM 607 N N . ASP A 1 74 ? -16.191 -4.788 3.183 1.00 93.00 74 ASP A N 1
ATOM 608 C CA . ASP A 1 74 ? -15.952 -6.236 3.318 1.00 93.00 74 ASP A CA 1
ATOM 609 C C . ASP A 1 74 ? -14.495 -6.659 3.078 1.00 93.00 74 ASP A C 1
ATOM 611 O O . ASP A 1 74 ? -14.124 -7.791 3.387 1.00 93.00 74 ASP A O 1
ATOM 615 N N . CYS A 1 75 ? -13.645 -5.769 2.557 1.00 94.12 75 CYS A N 1
ATOM 616 C CA . CYS A 1 75 ? -12.212 -6.033 2.444 1.00 94.12 75 CYS A CA 1
ATOM 617 C C . CYS A 1 75 ? -11.492 -5.990 3.804 1.00 94.12 75 CYS A C 1
ATOM 619 O O . CYS A 1 75 ? -10.346 -6.438 3.884 1.00 94.12 75 CYS A O 1
ATOM 621 N N . PHE A 1 76 ? -12.111 -5.418 4.841 1.00 93.81 76 PHE A N 1
ATOM 622 C CA . PHE A 1 76 ? -11.507 -5.205 6.156 1.00 93.81 76 PHE A CA 1
ATOM 623 C C . PHE A 1 76 ? -11.976 -6.250 7.172 1.00 93.81 76 PHE A C 1
ATOM 625 O O . PHE A 1 76 ? -13.101 -6.738 7.125 1.00 93.81 76 PHE A O 1
ATOM 632 N N . HIS A 1 77 ? -11.104 -6.570 8.125 1.00 94.81 77 HIS A N 1
ATOM 633 C CA . HIS A 1 77 ? -11.413 -7.446 9.248 1.00 94.81 77 HIS A CA 1
ATOM 634 C C . HIS A 1 77 ? -11.651 -6.613 10.512 1.00 94.81 77 HIS A C 1
ATOM 636 O O . HIS A 1 77 ? -10.757 -5.884 10.937 1.00 94.81 77 HIS A O 1
ATOM 642 N N . GLU A 1 78 ? -12.826 -6.739 11.131 1.00 91.31 78 GLU A N 1
ATOM 643 C CA . GLU A 1 78 ? -13.257 -5.861 12.235 1.00 91.31 78 GLU A CA 1
ATOM 644 C C . GLU A 1 78 ? -12.393 -6.002 13.499 1.00 91.31 78 GLU A C 1
ATOM 646 O O . GLU A 1 78 ? -12.055 -5.010 14.134 1.00 91.31 78 GLU A O 1
ATOM 651 N N . GLU A 1 79 ? -11.973 -7.223 13.836 1.00 91.88 79 GLU A N 1
ATOM 652 C CA . GLU A 1 79 ? -11.234 -7.504 15.080 1.00 91.88 79 GLU A CA 1
ATOM 653 C C . GLU A 1 79 ? -9.699 -7.444 14.939 1.00 91.88 79 GLU A C 1
ATOM 655 O O . GLU A 1 79 ? -8.974 -7.907 15.818 1.00 91.88 79 GLU A O 1
ATOM 660 N N . LYS A 1 80 ? -9.173 -6.946 13.811 1.00 93.69 80 LYS A N 1
ATOM 661 C CA . LYS A 1 80 ? -7.731 -6.992 13.503 1.00 93.69 80 LYS A CA 1
ATOM 662 C C . LYS A 1 80 ? -7.188 -5.652 13.032 1.00 93.69 80 LYS A C 1
ATOM 664 O O . LYS A 1 80 ? -7.904 -4.817 12.485 1.00 93.69 80 LYS A O 1
ATOM 669 N N . ILE A 1 81 ? -5.873 -5.486 13.154 1.00 93.31 81 ILE A N 1
ATOM 670 C CA . ILE A 1 81 ? -5.155 -4.360 12.559 1.00 93.31 81 ILE A CA 1
ATOM 671 C C . ILE A 1 81 ? -5.002 -4.624 11.058 1.00 93.31 81 ILE A C 1
ATOM 673 O O . ILE A 1 81 ? -4.259 -5.505 10.619 1.00 93.31 81 ILE A O 1
ATOM 677 N N . ASN A 1 82 ? -5.722 -3.846 10.259 1.00 94.44 82 ASN A N 1
ATOM 678 C CA . ASN A 1 82 ? -5.773 -3.997 8.812 1.00 94.44 82 ASN A CA 1
ATOM 679 C C . ASN A 1 82 ? -4.551 -3.347 8.142 1.00 94.44 82 ASN A C 1
ATOM 681 O O . ASN A 1 82 ? -4.356 -2.135 8.210 1.00 94.44 82 ASN A O 1
ATOM 685 N N . LEU A 1 83 ? -3.734 -4.150 7.459 1.00 94.12 83 LEU A N 1
ATOM 686 C CA . LEU A 1 83 ? -2.604 -3.698 6.650 1.00 94.12 83 LEU A CA 1
ATOM 687 C C . LEU A 1 83 ? -3.004 -3.661 5.181 1.00 94.12 83 LEU A C 1
ATOM 689 O O . LEU A 1 83 ? -3.340 -4.688 4.590 1.00 94.12 83 LEU A O 1
ATOM 693 N N . PHE A 1 84 ? -2.923 -2.477 4.582 1.00 90.69 84 PHE A N 1
ATOM 694 C CA . PHE A 1 84 ? -3.393 -2.243 3.225 1.00 90.69 84 PHE A CA 1
ATOM 695 C C . PHE A 1 84 ? -2.358 -1.485 2.385 1.00 90.69 84 PHE A C 1
ATOM 697 O O . PHE A 1 84 ? -1.824 -0.446 2.785 1.00 90.69 84 PHE A O 1
ATOM 704 N N . ALA A 1 85 ? -2.057 -2.012 1.196 1.00 91.19 85 ALA A N 1
ATOM 705 C CA . ALA A 1 85 ? -1.218 -1.336 0.218 1.00 91.19 85 ALA A CA 1
ATOM 706 C C . ALA A 1 85 ? -2.075 -0.422 -0.667 1.00 91.19 85 ALA A C 1
ATOM 708 O O . ALA A 1 85 ? -2.814 -0.892 -1.521 1.00 91.19 85 ALA A O 1
ATOM 709 N N . ILE A 1 86 ? -1.904 0.884 -0.493 1.00 90.00 86 ILE A N 1
ATOM 710 C CA . ILE A 1 86 ? -2.592 1.933 -1.251 1.00 90.00 86 ILE A CA 1
ATOM 711 C C . ILE A 1 86 ? -1.572 2.920 -1.833 1.00 90.00 86 ILE A C 1
ATOM 713 O O . ILE A 1 86 ? -0.479 3.097 -1.269 1.00 90.00 86 ILE A O 1
ATOM 717 N N . ASP A 1 87 ? -1.892 3.515 -2.982 1.00 89.50 87 ASP A N 1
ATOM 718 C CA . ASP A 1 87 ? -1.123 4.621 -3.552 1.00 89.50 87 ASP A CA 1
ATOM 719 C C . ASP A 1 87 ? -1.312 5.922 -2.745 1.00 89.50 87 ASP A C 1
ATOM 721 O O . ASP A 1 87 ? -2.208 6.026 -1.909 1.00 89.50 87 ASP A O 1
ATOM 725 N N . SER A 1 88 ? -0.431 6.904 -2.942 1.00 92.06 88 SER A N 1
ATOM 726 C CA . SER A 1 88 ? -0.455 8.136 -2.143 1.00 92.06 88 SER A CA 1
ATOM 727 C C . SER A 1 88 ? -1.705 8.986 -2.389 1.00 92.06 88 SER A C 1
ATOM 729 O O . SER A 1 88 ? -2.221 9.572 -1.445 1.00 92.06 88 SER A O 1
ATOM 731 N N . ILE A 1 89 ? -2.206 9.050 -3.626 1.00 90.81 89 ILE A N 1
ATOM 732 C CA . ILE A 1 89 ? -3.351 9.897 -3.997 1.00 90.81 89 ILE A CA 1
ATOM 733 C C . ILE A 1 89 ? -4.644 9.302 -3.434 1.00 90.81 89 ILE A C 1
ATOM 735 O O . ILE A 1 89 ? -5.384 9.970 -2.717 1.00 90.81 89 ILE A O 1
ATOM 739 N N . SER A 1 90 ? -4.865 8.012 -3.667 1.00 90.75 90 SER A N 1
ATOM 740 C CA . SER A 1 90 ? -5.981 7.250 -3.119 1.00 90.75 90 SER A CA 1
ATOM 741 C C . SER A 1 90 ? -5.968 7.258 -1.592 1.00 90.75 90 SER A C 1
ATOM 743 O O . SER A 1 90 ? -7.035 7.263 -0.977 1.00 90.75 90 SER A O 1
ATOM 745 N N . PHE A 1 91 ? -4.787 7.265 -0.957 1.00 93.81 91 PHE A N 1
ATOM 746 C CA . PHE A 1 91 ? -4.683 7.381 0.497 1.00 93.81 91 PHE A CA 1
ATOM 747 C C . PHE A 1 91 ? -5.151 8.741 1.007 1.00 93.81 91 PHE A C 1
ATOM 749 O O . PHE A 1 91 ? -5.861 8.769 2.005 1.00 93.81 91 PHE A O 1
ATOM 756 N N . ILE A 1 92 ? -4.793 9.842 0.339 1.00 94.31 92 ILE A N 1
ATOM 757 C CA . ILE A 1 92 ? -5.267 11.189 0.701 1.00 94.31 92 ILE A CA 1
ATOM 758 C C . ILE A 1 92 ? -6.795 11.203 0.694 1.00 94.31 92 ILE A C 1
ATOM 760 O O . ILE A 1 92 ? -7.417 11.517 1.708 1.00 94.31 92 ILE A O 1
ATOM 764 N N . ASP A 1 93 ? -7.398 10.752 -0.406 1.00 92.94 93 ASP A N 1
ATOM 765 C CA . ASP A 1 93 ? -8.852 10.687 -0.544 1.00 92.94 93 ASP A CA 1
ATOM 766 C C . ASP A 1 93 ? -9.500 9.810 0.533 1.00 92.94 93 ASP A C 1
ATOM 768 O O . ASP A 1 93 ? -10.515 10.188 1.128 1.00 92.94 93 ASP A O 1
ATOM 772 N N . PHE A 1 94 ? -8.918 8.639 0.793 1.00 93.62 94 PHE A N 1
ATOM 773 C CA . PHE A 1 94 ? -9.419 7.704 1.795 1.00 93.62 94 PHE A CA 1
ATOM 774 C C . PHE A 1 94 ? -9.310 8.284 3.210 1.00 93.62 94 PHE A C 1
ATOM 776 O O . PHE A 1 94 ? -10.272 8.240 3.977 1.00 93.62 94 PHE A O 1
ATOM 783 N N . TYR A 1 95 ? -8.172 8.890 3.546 1.00 94.88 95 TYR A N 1
ATOM 784 C CA . TYR A 1 95 ? -7.928 9.513 4.841 1.00 94.88 95 TYR A CA 1
ATOM 785 C C . TYR A 1 95 ? -8.897 10.674 5.086 1.00 94.88 95 TYR A C 1
ATOM 787 O O . TYR A 1 95 ? -9.595 10.697 6.100 1.00 94.88 95 TYR A O 1
ATOM 795 N N . THR A 1 96 ? -9.024 11.601 4.135 1.00 93.38 96 THR A N 1
ATOM 796 C CA . THR A 1 96 ? -9.916 12.763 4.259 1.00 93.38 96 THR A CA 1
ATOM 797 C C . THR A 1 96 ? -11.374 12.356 4.458 1.00 93.38 96 THR A C 1
ATOM 799 O O . THR A 1 96 ? -12.078 12.970 5.262 1.00 93.38 96 THR A O 1
ATOM 802 N N . LYS A 1 97 ? -11.838 11.319 3.753 1.00 93.69 97 LYS A N 1
ATOM 803 C CA . LYS A 1 97 ? -13.235 10.868 3.824 1.00 93.69 97 LYS A CA 1
ATOM 804 C C . LYS A 1 97 ? -13.523 10.012 5.054 1.00 93.69 97 LYS A C 1
ATOM 806 O O . LYS A 1 97 ? -14.611 10.122 5.618 1.00 93.69 97 LYS A O 1
ATOM 811 N N . TYR A 1 98 ? -12.579 9.168 5.469 1.00 93.38 98 TYR A N 1
ATOM 812 C CA . TYR A 1 98 ? -12.880 8.069 6.385 1.00 93.38 98 TYR A CA 1
ATOM 813 C C . TYR A 1 98 ? -12.057 8.033 7.674 1.00 93.38 98 TYR A C 1
ATOM 815 O O . TYR A 1 98 ? -12.353 7.196 8.520 1.00 93.38 98 TYR A O 1
ATOM 823 N N . ASN A 1 99 ? -11.120 8.954 7.919 1.00 91.81 99 ASN A N 1
ATOM 824 C CA . ASN A 1 99 ? -10.334 8.959 9.167 1.00 91.81 99 ASN A CA 1
ATOM 825 C C . ASN A 1 99 ? -11.158 9.247 10.444 1.00 91.81 99 ASN A C 1
ATOM 827 O O . ASN A 1 99 ? -10.678 9.085 11.557 1.00 91.81 99 ASN A O 1
ATOM 831 N N . LYS A 1 100 ? -12.417 9.684 10.314 1.00 89.81 100 LYS A N 1
ATOM 832 C CA . LYS A 1 100 ? -13.352 9.750 11.455 1.00 89.81 100 LYS A CA 1
ATOM 833 C C . LYS A 1 100 ? -14.074 8.426 11.717 1.00 89.81 100 LYS A C 1
ATOM 835 O O . LYS A 1 100 ? -14.613 8.241 12.801 1.00 89.81 100 LYS A O 1
ATOM 840 N N . ARG A 1 101 ? -14.147 7.557 10.704 1.00 89.62 101 ARG A N 1
ATOM 841 C CA . ARG A 1 101 ? -14.815 6.250 10.754 1.00 89.62 101 ARG A CA 1
ATOM 842 C C . ARG A 1 101 ? -13.834 5.137 11.113 1.00 89.62 101 ARG A C 1
ATOM 844 O O . ARG A 1 101 ? -14.202 4.242 11.860 1.00 89.62 101 ARG A O 1
ATOM 851 N N . TYR A 1 102 ? -12.613 5.205 10.591 1.00 88.38 102 TYR A N 1
ATOM 852 C CA . TYR A 1 102 ? -11.526 4.290 10.924 1.00 88.38 102 TYR A CA 1
ATOM 853 C C . TYR A 1 102 ? -10.384 5.067 11.566 1.00 88.38 102 TYR A C 1
ATOM 855 O O . TYR A 1 102 ? -10.121 6.207 11.187 1.00 88.38 102 TYR A O 1
ATOM 863 N N . GLU A 1 103 ? -9.662 4.424 12.477 1.00 90.75 103 GLU A N 1
ATOM 864 C CA . GLU A 1 103 ? -8.362 4.910 12.927 1.00 90.75 103 GLU A CA 1
ATOM 865 C C . GLU A 1 103 ? -7.311 4.574 11.858 1.00 90.75 103 GLU A C 1
ATOM 867 O O . GLU A 1 103 ? -6.915 3.419 11.694 1.00 90.75 103 GLU A O 1
ATOM 872 N N . ILE A 1 104 ? -6.907 5.574 11.067 1.00 93.44 104 ILE A N 1
ATOM 873 C CA . ILE A 1 104 ? -6.040 5.374 9.899 1.00 93.44 104 ILE A CA 1
ATOM 874 C C . ILE A 1 104 ? -4.634 5.896 10.184 1.00 93.44 104 ILE A C 1
ATOM 876 O O . ILE A 1 104 ? -4.441 7.066 10.509 1.00 93.44 104 ILE A O 1
ATOM 880 N N . ILE A 1 105 ? -3.631 5.048 9.944 1.00 94.19 105 ILE A N 1
ATOM 881 C CA . ILE A 1 105 ? -2.217 5.433 9.983 1.00 94.19 105 ILE A CA 1
ATOM 882 C C . ILE A 1 105 ? -1.613 5.298 8.591 1.00 94.19 105 ILE A C 1
ATOM 884 O O . ILE A 1 105 ? -1.536 4.209 8.019 1.00 94.19 105 ILE A O 1
ATOM 888 N N . GLY A 1 106 ? -1.139 6.418 8.050 1.00 95.19 106 GLY A N 1
ATOM 889 C CA . GLY A 1 106 ? -0.371 6.429 6.815 1.00 95.19 106 GLY A CA 1
ATOM 890 C C . GLY A 1 106 ? 1.063 5.982 7.061 1.00 95.19 106 GLY A C 1
ATOM 891 O O . GLY A 1 106 ? 1.773 6.608 7.839 1.00 95.19 10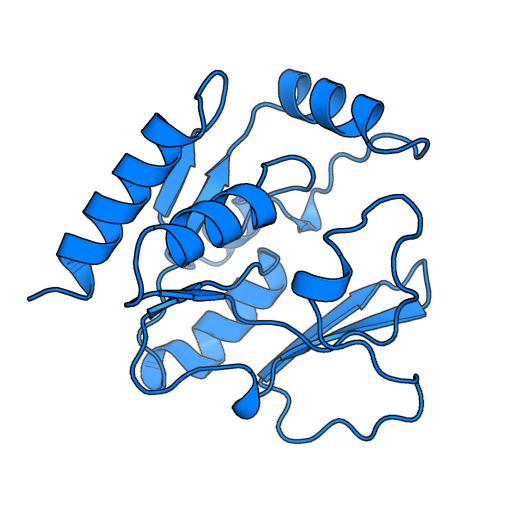6 GLY A O 1
ATOM 892 N N . VAL A 1 107 ? 1.523 4.942 6.364 1.00 95.69 107 VAL A N 1
ATOM 893 C CA . VAL A 1 107 ? 2.947 4.570 6.332 1.00 95.69 107 VAL A CA 1
ATOM 894 C C . VAL A 1 107 ? 3.460 4.632 4.901 1.00 95.69 107 VAL A C 1
ATOM 896 O O . VAL A 1 107 ? 2.913 3.979 4.004 1.00 95.69 107 VAL A O 1
ATOM 899 N N . TYR A 1 108 ? 4.516 5.408 4.673 1.00 96.00 108 TYR A N 1
ATOM 900 C CA . TYR A 1 108 ? 5.178 5.532 3.379 1.00 96.00 108 TYR A CA 1
ATOM 901 C C . TYR A 1 108 ? 6.546 4.850 3.413 1.00 96.00 108 TYR A C 1
ATOM 903 O O . TYR A 1 108 ? 7.422 5.235 4.186 1.00 96.00 108 TYR A O 1
ATOM 911 N N . LEU A 1 109 ? 6.746 3.856 2.545 1.00 94.81 109 LEU A N 1
ATOM 912 C CA . LEU A 1 109 ? 8.050 3.219 2.368 1.00 94.81 109 LEU A CA 1
ATOM 913 C C . LEU A 1 109 ? 8.882 4.008 1.360 1.00 94.81 109 LEU A C 1
ATOM 915 O O . LEU A 1 109 ? 8.552 4.052 0.170 1.00 94.81 109 LEU A O 1
ATOM 919 N N . TYR A 1 110 ? 9.965 4.611 1.839 1.00 94.19 110 TYR A N 1
ATOM 920 C CA . TYR A 1 110 ? 10.923 5.325 1.007 1.00 94.19 110 TYR A CA 1
ATOM 921 C C . TYR A 1 110 ? 12.093 4.416 0.631 1.00 94.19 110 TYR A C 1
ATOM 923 O O . TYR A 1 110 ? 12.742 3.840 1.500 1.00 94.19 110 TYR A O 1
ATOM 931 N N . LEU A 1 111 ? 12.371 4.332 -0.667 1.00 92.75 111 LEU A N 1
ATOM 932 C CA . LEU A 1 111 ? 13.526 3.652 -1.240 1.00 92.75 111 LEU A CA 1
ATOM 933 C C . LEU A 1 111 ? 14.166 4.607 -2.244 1.00 92.75 111 LEU A C 1
ATOM 935 O O . LEU A 1 111 ? 13.449 5.218 -3.041 1.00 92.75 111 LEU A O 1
ATOM 939 N N . ASP A 1 112 ? 15.487 4.733 -2.213 1.00 93.44 112 ASP A N 1
ATOM 940 C CA . ASP A 1 112 ? 16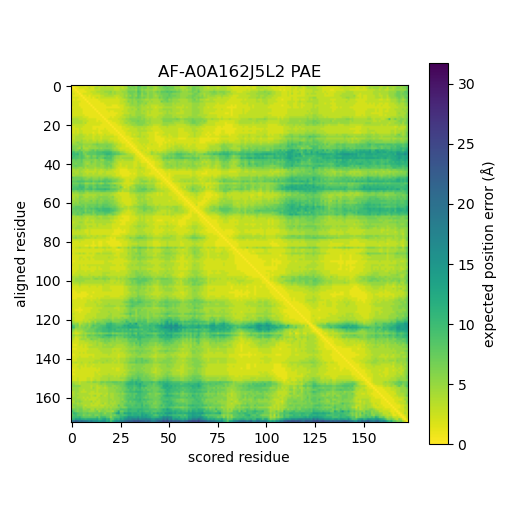.218 5.529 -3.192 1.00 93.44 112 ASP A CA 1
ATOM 941 C C . ASP A 1 112 ? 16.007 5.002 -4.621 1.00 93.44 112 ASP A C 1
ATOM 943 O O . ASP A 1 112 ? 15.811 3.810 -4.862 1.00 93.44 112 ASP A O 1
ATOM 947 N N . GLU A 1 113 ? 16.041 5.913 -5.593 1.00 92.25 113 GLU A N 1
ATOM 948 C CA . GLU A 1 113 ? 15.703 5.598 -6.984 1.00 92.25 113 GLU A CA 1
ATOM 949 C C . GLU A 1 113 ? 16.674 4.603 -7.628 1.00 92.25 113 GLU A C 1
ATOM 951 O O . GLU A 1 113 ? 16.249 3.778 -8.436 1.00 92.25 113 GLU A O 1
ATOM 956 N N . LYS A 1 114 ? 17.956 4.624 -7.242 1.00 91.69 114 LYS A N 1
ATOM 957 C CA . LYS A 1 114 ? 18.969 3.716 -7.792 1.00 91.69 114 LYS A CA 1
ATOM 958 C C . LYS A 1 114 ? 18.696 2.279 -7.356 1.00 91.69 114 LYS A C 1
ATOM 960 O O . LYS A 1 114 ? 18.689 1.371 -8.189 1.00 91.69 114 LYS A O 1
ATOM 965 N N . GLU A 1 115 ? 18.442 2.060 -6.070 1.00 91.25 115 GLU A N 1
ATOM 966 C CA . GLU A 1 115 ? 18.069 0.748 -5.550 1.00 91.25 115 GLU A CA 1
ATOM 967 C C . GLU A 1 115 ? 16.689 0.316 -6.075 1.00 91.25 115 GLU A C 1
ATOM 969 O O . GLU A 1 115 ? 16.507 -0.839 -6.479 1.00 91.25 115 GLU A O 1
ATOM 974 N N . ARG A 1 116 ? 15.725 1.244 -6.165 1.00 92.38 116 ARG A N 1
ATOM 975 C CA . ARG A 1 116 ? 14.398 0.980 -6.743 1.00 92.38 116 ARG A CA 1
ATOM 976 C C . ARG A 1 116 ? 14.496 0.495 -8.184 1.00 92.38 116 ARG A C 1
ATOM 978 O O . ARG A 1 116 ? 13.847 -0.494 -8.525 1.00 92.38 116 ARG A O 1
ATOM 985 N N . GLU A 1 117 ? 15.313 1.139 -9.012 1.00 92.25 117 GLU A N 1
ATOM 986 C CA . GLU A 1 117 ? 15.534 0.756 -10.408 1.00 92.25 117 GLU A CA 1
ATOM 987 C C . GLU A 1 117 ? 16.139 -0.645 -10.521 1.00 92.25 117 GLU A C 1
ATOM 989 O O . GLU A 1 117 ? 15.652 -1.470 -11.298 1.00 92.25 117 GLU A O 1
ATOM 994 N N . GLN A 1 118 ? 17.149 -0.958 -9.705 1.00 89.88 118 GLN A N 1
ATOM 995 C CA . GLN A 1 118 ? 17.748 -2.294 -9.669 1.00 89.88 118 GLN A CA 1
ATOM 996 C C . GLN A 1 118 ? 16.720 -3.367 -9.295 1.00 89.88 118 GLN A C 1
ATOM 998 O O . GLN A 1 118 ? 16.646 -4.410 -9.950 1.00 89.88 118 GLN A O 1
ATOM 1003 N N . ARG A 1 119 ? 15.898 -3.119 -8.267 1.00 87.75 119 ARG A N 1
ATOM 1004 C CA . ARG A 1 119 ? 14.817 -4.033 -7.864 1.00 87.75 119 ARG A CA 1
ATOM 1005 C C . ARG A 1 119 ? 13.735 -4.138 -8.944 1.00 87.75 119 ARG A C 1
ATOM 1007 O O . ARG A 1 119 ? 13.205 -5.224 -9.161 1.00 87.75 119 ARG A O 1
ATOM 1014 N N . PHE A 1 120 ? 13.422 -3.045 -9.643 1.00 86.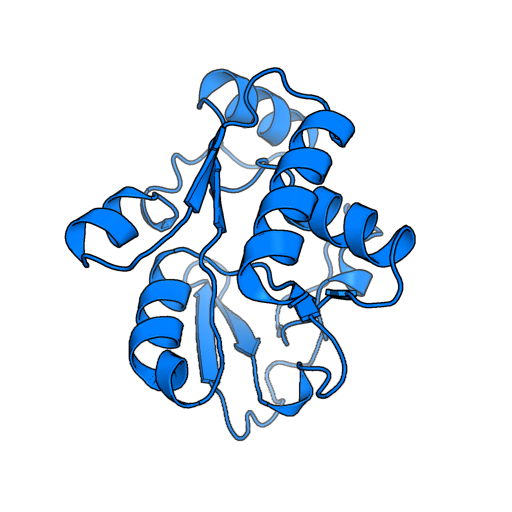12 120 PHE A N 1
ATOM 1015 C CA . PHE A 1 120 ? 12.425 -3.013 -10.715 1.00 86.12 120 PHE A CA 1
ATOM 1016 C C . PHE A 1 120 ? 12.858 -3.835 -11.933 1.00 86.12 120 PHE A C 1
ATOM 1018 O O . PHE A 1 120 ? 12.091 -4.678 -12.394 1.00 86.12 120 PHE A O 1
ATOM 1025 N N . LYS A 1 121 ? 14.092 -3.642 -12.411 1.00 85.75 121 LYS A N 1
ATOM 1026 C CA . LYS A 1 121 ? 14.648 -4.366 -13.568 1.00 85.75 121 LYS A CA 1
ATOM 1027 C C . LYS A 1 121 ? 14.738 -5.876 -13.337 1.00 85.75 121 LYS A C 1
ATOM 1029 O O . LYS A 1 121 ? 14.613 -6.646 -14.277 1.00 85.75 121 LYS A O 1
ATOM 1034 N N . LYS A 1 122 ? 14.911 -6.313 -12.084 1.00 83.44 122 LYS A N 1
ATOM 1035 C CA . LYS A 1 122 ? 14.916 -7.743 -11.726 1.00 83.44 122 LYS A CA 1
ATOM 1036 C C . LYS A 1 122 ? 13.544 -8.418 -11.834 1.00 83.44 122 LYS A C 1
ATOM 1038 O O . LYS A 1 122 ? 13.497 -9.633 -11.967 1.00 83.44 122 LYS A O 1
ATOM 1043 N N . ARG A 1 123 ? 12.441 -7.665 -11.736 1.00 73.56 123 ARG A N 1
ATOM 1044 C CA . ARG A 1 123 ? 11.067 -8.213 -11.670 1.00 73.56 123 ARG A CA 1
ATOM 1045 C C . ARG A 1 123 ? 10.203 -7.903 -12.891 1.00 73.56 123 ARG A C 1
ATOM 1047 O O . ARG A 1 123 ? 9.090 -8.405 -12.984 1.00 73.56 123 ARG A O 1
ATOM 1054 N N . SER A 1 124 ? 10.647 -6.992 -13.751 1.00 74.62 124 SER A N 1
ATOM 1055 C CA . SER A 1 124 ? 9.839 -6.446 -14.836 1.00 74.62 124 SER A CA 1
ATOM 1056 C C . SER A 1 124 ? 10.699 -6.217 -16.068 1.00 74.62 124 SER A C 1
ATOM 1058 O O . SER A 1 124 ? 11.795 -5.671 -15.968 1.00 74.62 124 SER A O 1
ATOM 1060 N N . SER A 1 125 ? 10.166 -6.595 -17.227 1.00 75.38 125 SER A N 1
ATOM 1061 C CA . SER A 1 125 ? 10.707 -6.252 -18.544 1.00 75.38 125 SER A CA 1
ATOM 1062 C C . SER A 1 125 ? 10.271 -4.862 -19.023 1.00 75.38 125 SER A C 1
ATOM 1064 O O . SER A 1 125 ? 10.733 -4.401 -20.064 1.00 75.38 125 SER A O 1
ATOM 1066 N N . LEU A 1 126 ? 9.379 -4.190 -18.285 1.00 77.75 126 LEU A N 1
ATOM 1067 C CA . LEU A 1 126 ? 8.891 -2.859 -18.639 1.00 77.75 126 LEU A CA 1
ATOM 1068 C C . LEU A 1 126 ? 9.968 -1.783 -18.419 1.00 77.75 126 LEU A C 1
ATOM 1070 O O . LEU A 1 126 ? 10.836 -1.941 -17.554 1.00 77.75 126 LEU A O 1
ATOM 1074 N N . PRO A 1 127 ? 9.882 -0.647 -19.133 1.00 82.44 127 PRO A N 1
ATOM 1075 C CA . PRO A 1 127 ? 10.702 0.519 -18.842 1.00 82.44 127 PRO A CA 1
ATOM 1076 C C . PRO A 1 127 ? 10.500 1.004 -17.403 1.00 82.44 127 PRO A C 1
ATOM 1078 O O . PRO A 1 127 ? 9.382 1.037 -16.885 1.00 82.44 127 PRO A O 1
ATOM 1081 N N . PHE A 1 128 ? 11.592 1.410 -16.759 1.00 84.62 128 PHE A N 1
ATOM 1082 C CA . PHE A 1 128 ? 11.532 2.031 -15.443 1.00 84.62 128 PHE A CA 1
ATOM 1083 C C . PHE A 1 128 ? 10.845 3.400 -15.538 1.00 84.62 128 PHE A C 1
ATOM 1085 O O . PHE A 1 128 ? 11.243 4.245 -16.335 1.00 84.62 128 PHE A O 1
ATOM 1092 N N . SER A 1 129 ? 9.821 3.615 -14.714 1.00 84.44 129 SER A N 1
ATOM 1093 C CA . SER A 1 129 ? 9.103 4.888 -14.597 1.00 84.44 129 SER A CA 1
ATOM 1094 C C . SER A 1 129 ? 9.394 5.526 -13.244 1.00 84.44 129 SER A C 1
ATOM 1096 O O . SER A 1 129 ? 9.520 4.816 -12.242 1.00 84.44 129 SER A O 1
ATOM 1098 N N . SER A 1 130 ? 9.470 6.860 -13.196 1.00 84.06 130 SER A N 1
ATOM 1099 C CA . SER A 1 130 ? 9.641 7.627 -11.954 1.00 84.06 130 SER A CA 1
ATOM 1100 C C . SER A 1 130 ? 8.456 7.479 -11.000 1.00 84.06 130 SER A C 1
ATOM 1102 O O . SER A 1 130 ? 8.637 7.633 -9.796 1.00 84.06 130 SER A O 1
ATOM 1104 N N . GLU A 1 131 ? 7.266 7.147 -11.518 1.00 85.06 131 GLU A N 1
ATOM 1105 C CA . GLU A 1 131 ? 6.033 6.991 -10.737 1.00 85.06 131 GLU A CA 1
ATOM 1106 C C . GLU A 1 131 ? 5.761 8.200 -9.821 1.00 85.06 131 GLU A C 1
ATOM 1108 O O . GLU A 1 131 ? 5.462 8.035 -8.640 1.00 85.06 131 GLU A O 1
ATOM 1113 N N . GLU A 1 132 ? 5.884 9.427 -10.349 1.00 87.06 132 GLU A N 1
ATOM 1114 C CA . GLU A 1 132 ? 5.692 10.660 -9.559 1.00 87.06 132 GLU A CA 1
ATOM 1115 C C . GLU A 1 132 ? 4.337 10.701 -8.841 1.00 87.06 132 GLU A C 1
ATOM 1117 O O . GLU A 1 132 ? 4.284 11.103 -7.686 1.00 87.06 132 GLU A O 1
ATOM 1122 N N . HIS A 1 133 ? 3.277 10.169 -9.459 1.00 83.25 133 HIS A N 1
ATOM 1123 C CA . HIS A 1 133 ? 1.946 10.045 -8.847 1.00 83.25 133 HIS A CA 1
ATOM 1124 C C . HIS A 1 133 ? 1.920 9.206 -7.550 1.00 83.25 133 HIS A C 1
ATOM 1126 O O . HIS A 1 133 ? 0.973 9.291 -6.774 1.00 83.25 133 HIS A O 1
ATOM 1132 N N . LEU A 1 134 ? 2.951 8.392 -7.292 1.00 88.50 134 LEU A N 1
ATOM 1133 C CA . LEU A 1 134 ? 3.120 7.609 -6.062 1.00 88.50 134 LEU A CA 1
ATOM 1134 C C . LEU A 1 134 ? 4.039 8.294 -5.043 1.00 88.50 134 LEU A C 1
ATOM 1136 O O . LEU A 1 134 ? 4.347 7.700 -4.011 1.00 88.50 134 LEU A O 1
ATOM 1140 N N . SER A 1 135 ? 4.528 9.500 -5.330 1.00 92.75 135 SER A N 1
ATOM 1141 C CA . SER A 1 135 ? 5.465 10.224 -4.475 1.00 92.75 135 SER A CA 1
ATOM 1142 C C . SER A 1 135 ? 4.835 10.620 -3.138 1.00 92.75 135 SER A C 1
ATOM 1144 O O . SER A 1 135 ? 3.637 10.888 -3.048 1.00 92.75 135 SER A O 1
ATOM 1146 N N . HIS A 1 136 ? 5.661 10.694 -2.093 1.00 94.00 136 HIS A N 1
ATOM 1147 C CA . HIS A 1 136 ? 5.261 11.240 -0.793 1.00 94.00 136 HIS A CA 1
ATOM 1148 C C . HIS A 1 136 ? 4.990 12.747 -0.861 1.00 94.00 136 HIS A C 1
ATOM 1150 O O . HIS A 1 136 ? 4.220 13.243 -0.050 1.00 94.00 136 HIS A O 1
ATOM 1156 N N . LYS A 1 137 ? 5.526 13.456 -1.868 1.00 94.75 137 LYS A N 1
ATOM 1157 C CA . LYS A 1 137 ? 5.259 14.889 -2.074 1.00 94.75 137 LYS A CA 1
ATOM 1158 C C . LYS A 1 137 ? 3.766 15.202 -2.127 1.00 94.75 137 LYS A C 1
ATOM 1160 O O . LYS A 1 137 ? 3.335 16.191 -1.560 1.00 94.75 137 LYS A O 1
ATOM 1165 N N . HIS A 1 138 ? 2.962 14.318 -2.723 1.00 94.12 138 HIS A N 1
ATOM 1166 C CA . HIS A 1 138 ? 1.509 14.482 -2.728 1.00 94.12 138 HIS A CA 1
ATOM 1167 C C . HIS A 1 138 ? 0.914 14.496 -1.313 1.00 94.12 138 HIS A C 1
ATOM 1169 O O . HIS A 1 138 ? -0.032 15.240 -1.067 1.00 94.12 138 HIS A O 1
ATOM 1175 N N . LEU A 1 139 ? 1.463 13.708 -0.384 1.00 95.81 139 LEU A N 1
ATOM 1176 C CA . LEU A 1 139 ? 1.043 13.694 1.020 1.00 95.81 139 LEU A CA 1
ATOM 1177 C C . LEU A 1 139 ? 1.423 15.009 1.708 1.00 95.81 139 LEU A C 1
ATOM 1179 O O . LEU A 1 139 ? 0.588 15.584 2.406 1.00 95.81 139 LEU A O 1
ATOM 1183 N N . ASP A 1 140 ? 2.640 15.503 1.459 1.00 96.00 140 ASP A N 1
ATOM 1184 C CA . ASP A 1 140 ? 3.139 16.771 2.007 1.00 96.00 140 ASP A CA 1
ATOM 1185 C C . ASP A 1 140 ? 2.310 17.965 1.502 1.00 96.00 140 ASP A C 1
ATOM 1187 O O . ASP A 1 140 ? 1.805 18.756 2.302 1.00 96.00 140 ASP A O 1
ATOM 119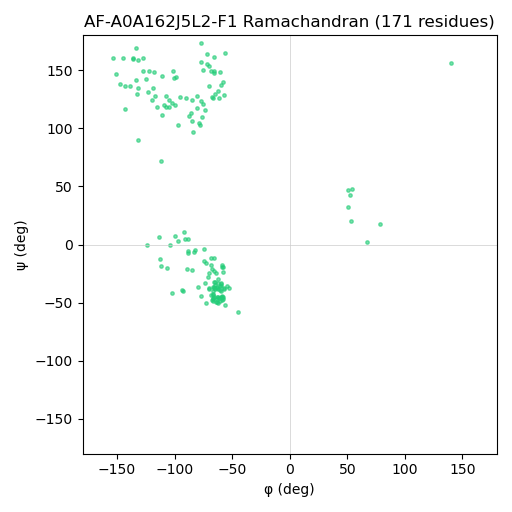1 N N . ASP A 1 141 ? 2.097 18.052 0.185 1.00 96.19 141 ASP A N 1
ATOM 1192 C CA . ASP A 1 141 ? 1.337 19.122 -0.475 1.00 96.19 141 ASP A CA 1
ATOM 1193 C C . ASP A 1 141 ? -0.113 19.183 0.034 1.00 96.19 141 ASP A C 1
ATOM 1195 O O . ASP A 1 141 ? -0.679 20.265 0.210 1.00 96.19 141 ASP A O 1
ATOM 1199 N N . ASN A 1 142 ? -0.706 18.020 0.327 1.00 95.75 142 ASN A N 1
ATOM 1200 C CA . ASN A 1 142 ? -2.062 17.901 0.868 1.00 95.75 142 ASN A CA 1
ATOM 1201 C C . ASN A 1 142 ? -2.108 17.889 2.403 1.00 95.75 142 ASN A C 1
ATOM 1203 O O . ASN A 1 142 ? -3.181 17.688 2.974 1.00 95.75 142 ASN A O 1
ATOM 1207 N N . LYS A 1 143 ? -0.973 18.083 3.091 1.00 96.06 143 LYS A N 1
ATOM 1208 C CA . LYS A 1 143 ? -0.859 18.057 4.563 1.00 96.06 143 LYS A CA 1
ATOM 1209 C C . LYS A 1 143 ? -1.488 16.808 5.194 1.00 96.06 143 LYS A C 1
ATOM 1211 O O . LYS A 1 143 ? -2.048 16.864 6.289 1.00 96.06 143 LYS A O 1
ATOM 1216 N N . THR A 1 144 ? -1.432 15.685 4.486 1.00 96.25 144 THR A N 1
ATOM 1217 C CA . THR A 1 144 ? -1.991 14.415 4.948 1.00 96.25 144 THR A CA 1
ATOM 1218 C C . THR A 1 144 ? -0.953 13.725 5.828 1.00 96.25 144 THR A C 1
ATOM 1220 O O . THR A 1 144 ? 0.169 13.523 5.368 1.00 96.25 144 THR A O 1
ATOM 1223 N N . PRO A 1 145 ? -1.272 13.365 7.083 1.00 95.31 145 PRO A N 1
ATOM 1224 C CA . PRO A 1 145 ? -0.286 12.812 8.000 1.00 95.31 145 PRO A CA 1
ATOM 1225 C C . PRO A 1 145 ? 0.140 11.401 7.588 1.00 95.31 145 PRO A C 1
ATOM 1227 O O . PRO A 1 145 ? -0.680 10.543 7.253 1.00 95.31 145 PRO A O 1
ATOM 1230 N N . TYR A 1 146 ? 1.444 11.153 7.655 1.00 96.06 146 TYR A N 1
ATOM 1231 C CA . TYR A 1 146 ? 2.036 9.844 7.420 1.00 96.06 146 TYR A CA 1
ATOM 1232 C C . TYR A 1 146 ? 3.367 9.706 8.161 1.00 96.06 146 TYR A C 1
ATOM 1234 O O . TYR A 1 146 ? 4.016 10.688 8.518 1.00 96.06 146 TYR A O 1
ATOM 1242 N N . ILE A 1 147 ? 3.785 8.461 8.360 1.00 95.44 147 ILE A N 1
ATOM 1243 C CA . ILE A 1 147 ? 5.088 8.087 8.895 1.00 95.44 147 ILE A CA 1
ATOM 1244 C C . ILE A 1 147 ? 5.934 7.581 7.733 1.00 95.44 147 ILE A C 1
ATOM 1246 O O . ILE A 1 147 ? 5.543 6.651 7.020 1.00 95.44 147 ILE A O 1
ATOM 1250 N N . MET A 1 148 ? 7.101 8.185 7.530 1.00 94.62 148 MET A N 1
ATOM 1251 C CA . MET A 1 148 ? 8.052 7.729 6.523 1.00 94.62 148 MET A CA 1
ATOM 1252 C C . MET A 1 148 ? 9.010 6.701 7.123 1.00 94.62 148 MET A C 1
ATOM 1254 O O . MET A 1 148 ? 9.693 6.978 8.106 1.00 94.62 148 MET A O 1
ATOM 1258 N N . ILE A 1 149 ? 9.110 5.532 6.494 1.00 93.06 149 ILE A N 1
ATOM 1259 C CA . ILE A 1 149 ? 10.120 4.522 6.816 1.00 93.06 149 ILE A CA 1
ATOM 1260 C C . ILE A 1 149 ? 11.087 4.452 5.642 1.00 93.06 149 ILE A C 1
ATOM 1262 O O . ILE A 1 149 ? 10.732 3.999 4.552 1.00 93.06 149 ILE A O 1
ATOM 1266 N N . ASN A 1 150 ? 12.321 4.900 5.863 1.00 92.06 150 ASN A N 1
ATOM 1267 C CA . ASN A 1 150 ? 13.398 4.705 4.902 1.00 92.06 150 ASN A CA 1
ATOM 1268 C C . ASN A 1 150 ? 13.879 3.249 4.966 1.00 92.06 150 ASN A C 1
ATOM 1270 O O . ASN A 1 150 ? 14.312 2.792 6.029 1.00 92.06 150 ASN A O 1
ATOM 1274 N N . ILE A 1 151 ? 13.784 2.548 3.837 1.00 92.25 151 ILE A N 1
ATOM 1275 C CA . ILE A 1 151 ? 14.135 1.134 3.667 1.00 92.25 151 ILE A CA 1
ATOM 1276 C C . ILE A 1 151 ? 15.347 0.916 2.745 1.00 92.25 151 ILE A C 1
ATOM 1278 O O . ILE A 1 151 ? 15.672 -0.227 2.425 1.00 92.25 151 ILE A O 1
ATOM 1282 N N . THR A 1 152 ? 16.013 1.990 2.313 1.00 90.06 152 THR A N 1
ATOM 1283 C CA . THR A 1 152 ? 17.264 1.914 1.546 1.00 90.06 152 THR A CA 1
ATOM 1284 C C . THR A 1 152 ? 18.314 1.133 2.318 1.00 90.06 152 THR A C 1
ATOM 1286 O O . THR A 1 152 ? 18.576 1.430 3.486 1.00 90.06 152 THR A O 1
ATOM 1289 N N . ASN A 1 153 ? 18.918 0.139 1.663 1.00 86.06 153 ASN A N 1
ATOM 1290 C CA . ASN A 1 153 ? 19.907 -0.773 2.246 1.00 86.06 153 ASN A CA 1
ATOM 1291 C C . ASN A 1 153 ? 19.454 -1.482 3.539 1.00 86.06 153 ASN A C 1
ATOM 1293 O O . ASN A 1 153 ? 20.297 -1.948 4.305 1.00 86.06 153 ASN A O 1
ATOM 1297 N N . LYS A 1 154 ? 18.145 -1.567 3.809 1.00 85.50 154 LYS A N 1
ATOM 1298 C CA . LYS A 1 154 ? 17.611 -2.299 4.964 1.00 85.50 154 LYS A CA 1
ATOM 1299 C C . LYS A 1 154 ? 17.096 -3.668 4.554 1.00 85.50 154 LYS A C 1
ATOM 1301 O O . LYS A 1 154 ? 16.492 -3.833 3.491 1.00 85.50 154 LYS A O 1
ATOM 1306 N N . ASP A 1 155 ? 17.298 -4.637 5.438 1.00 84.75 155 ASP A N 1
ATOM 1307 C CA . ASP A 1 155 ? 16.619 -5.920 5.347 1.00 84.75 155 ASP A CA 1
ATOM 1308 C C . ASP A 1 155 ? 15.164 -5.820 5.836 1.00 84.75 155 ASP A C 1
ATOM 1310 O O . ASP A 1 155 ? 14.693 -4.787 6.325 1.00 84.75 155 ASP A O 1
ATOM 1314 N N . ILE A 1 156 ? 14.422 -6.913 5.661 1.00 82.88 156 ILE A N 1
ATOM 1315 C CA . ILE A 1 156 ? 13.015 -6.969 6.050 1.00 82.88 156 ILE A CA 1
ATOM 1316 C C . ILE A 1 156 ? 12.829 -6.868 7.568 1.00 82.88 156 ILE A C 1
ATOM 1318 O O . ILE A 1 156 ? 11.846 -6.275 8.004 1.00 82.88 156 ILE A O 1
ATOM 1322 N N . SER A 1 157 ? 13.767 -7.387 8.363 1.00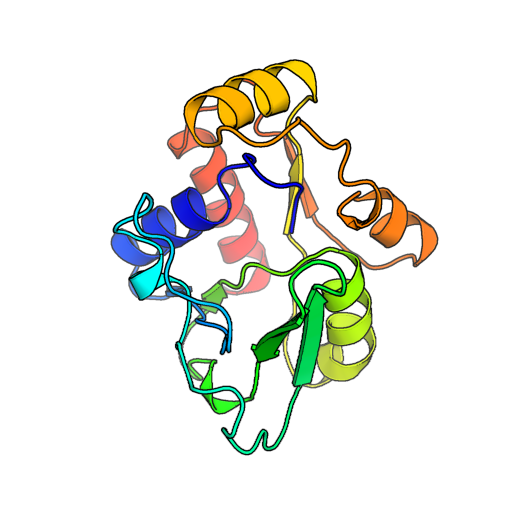 83.62 157 SER A N 1
ATOM 1323 C CA . SER A 1 157 ? 13.690 -7.397 9.826 1.00 83.62 157 SER A CA 1
ATOM 1324 C C . SER A 1 157 ? 13.715 -5.976 10.382 1.00 83.62 157 SER A C 1
ATOM 1326 O O . SER A 1 157 ? 12.797 -5.588 11.103 1.00 83.62 157 SER A O 1
ATOM 1328 N N . ALA A 1 158 ? 14.669 -5.152 9.939 1.00 83.94 158 ALA A N 1
ATOM 1329 C CA . ALA A 1 158 ? 14.768 -3.747 10.339 1.00 83.94 158 ALA A CA 1
ATOM 1330 C C . ALA A 1 158 ? 13.537 -2.923 9.912 1.00 83.94 158 ALA A C 1
ATOM 1332 O O . ALA A 1 158 ? 13.110 -1.995 10.606 1.00 83.94 158 ALA A O 1
ATOM 1333 N N . CYS A 1 159 ? 12.934 -3.258 8.765 1.00 84.06 159 CYS A N 1
ATOM 1334 C CA . CYS A 1 159 ? 11.682 -2.631 8.337 1.00 84.06 159 CYS A CA 1
ATOM 1335 C C . CYS A 1 159 ? 10.530 -3.001 9.278 1.00 84.06 159 CYS A C 1
ATOM 1337 O O . CYS A 1 159 ? 9.736 -2.145 9.656 1.00 84.06 159 CYS A O 1
ATOM 1339 N N . VAL A 1 160 ? 10.440 -4.273 9.656 1.00 84.44 160 VAL A N 1
ATOM 1340 C CA . VAL A 1 160 ? 9.356 -4.828 10.469 1.00 84.44 160 VAL A CA 1
ATOM 1341 C C . VAL A 1 160 ? 9.404 -4.324 11.912 1.00 84.44 160 VAL A C 1
ATOM 1343 O O . VAL A 1 160 ? 8.352 -3.999 12.457 1.00 84.44 160 VAL A O 1
ATOM 1346 N N . GLU A 1 161 ? 10.593 -4.156 12.493 1.00 85.56 161 GLU A N 1
ATOM 1347 C CA . GLU A 1 161 ? 10.766 -3.529 13.814 1.00 85.56 161 GLU A CA 1
ATOM 1348 C C . GLU A 1 161 ? 10.177 -2.113 13.861 1.00 85.56 161 GLU A C 1
ATOM 1350 O O . GLU A 1 161 ? 9.524 -1.732 14.832 1.00 85.56 161 GLU A O 1
ATOM 1355 N N . SER A 1 162 ? 10.332 -1.347 12.775 1.00 84.69 162 SER A N 1
ATOM 1356 C CA . SER A 1 162 ? 9.733 -0.011 12.669 1.00 84.69 162 SER A CA 1
ATOM 1357 C C . SER A 1 162 ? 8.197 -0.078 12.698 1.00 84.69 162 SER A C 1
ATOM 1359 O O . SER A 1 162 ? 7.552 0.767 13.314 1.00 84.69 162 SER A O 1
ATOM 1361 N N . PHE A 1 163 ? 7.592 -1.100 12.079 1.00 83.75 163 PHE A N 1
ATOM 1362 C CA . PHE A 1 163 ? 6.139 -1.317 12.133 1.00 83.75 163 PHE A CA 1
ATOM 1363 C C . PHE A 1 163 ? 5.658 -1.768 13.513 1.00 83.75 163 PHE A C 1
ATOM 1365 O O . PHE A 1 163 ? 4.595 -1.325 13.947 1.00 83.75 163 PHE A O 1
ATOM 1372 N N . ASP A 1 164 ? 6.423 -2.612 14.210 1.00 82.94 164 ASP A N 1
ATOM 1373 C CA . ASP A 1 164 ? 6.086 -3.027 15.575 1.00 82.94 164 ASP A CA 1
ATOM 1374 C C . ASP A 1 164 ? 5.982 -1.825 16.503 1.00 82.94 164 ASP A C 1
ATOM 1376 O O . ASP A 1 164 ? 4.969 -1.667 17.184 1.00 82.94 164 ASP A O 1
ATOM 1380 N N . GLN A 1 165 ? 6.971 -0.931 16.451 1.00 82.94 165 GLN A N 1
ATOM 1381 C CA . GLN A 1 165 ? 6.974 0.301 17.239 1.00 82.94 165 GLN A CA 1
ATOM 1382 C C . GLN A 1 165 ? 5.751 1.175 16.938 1.00 82.94 165 GLN A C 1
ATOM 1384 O O . GLN A 1 165 ? 5.086 1.640 17.862 1.00 82.94 165 GLN A O 1
AT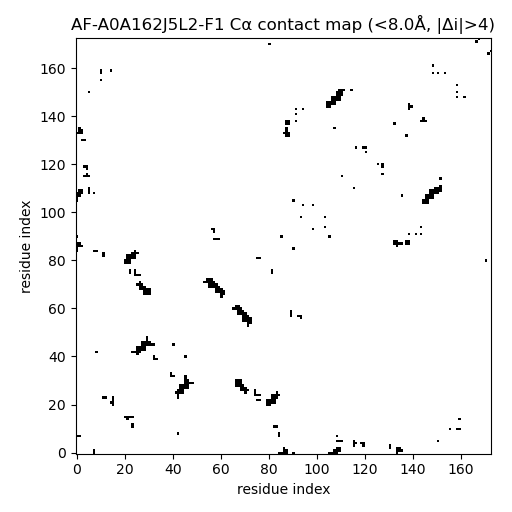OM 1389 N N . ILE A 1 166 ? 5.402 1.349 15.657 1.00 83.44 166 ILE A N 1
ATOM 1390 C CA . ILE A 1 166 ? 4.210 2.112 15.255 1.00 83.44 166 ILE A CA 1
ATOM 1391 C C . ILE A 1 166 ? 2.943 1.467 15.824 1.00 83.44 166 ILE A C 1
ATOM 1393 O O . ILE A 1 166 ? 2.119 2.160 16.422 1.00 83.44 166 ILE A O 1
ATOM 1397 N N . SER A 1 167 ? 2.796 0.149 15.666 1.00 79.75 167 SER A N 1
ATOM 1398 C CA . SER A 1 167 ? 1.600 -0.571 16.109 1.00 79.75 167 SER A CA 1
ATOM 1399 C C . SER A 1 167 ? 1.430 -0.566 17.627 1.00 79.75 167 SER A C 1
ATOM 1401 O O . SER A 1 167 ? 0.311 -0.414 18.111 1.00 79.75 167 SER A O 1
ATOM 1403 N N . PHE A 1 168 ? 2.535 -0.668 18.371 1.00 78.31 168 PHE A N 1
ATOM 1404 C CA . PHE A 1 168 ? 2.539 -0.620 19.827 1.00 78.31 168 PHE A CA 1
ATOM 1405 C C . PHE A 1 168 ? 2.055 0.739 20.336 1.00 78.31 168 PHE A C 1
ATOM 1407 O O . PHE A 1 168 ? 1.174 0.801 21.183 1.00 78.31 168 PHE A O 1
ATOM 1414 N N . VAL A 1 169 ? 2.568 1.832 19.764 1.00 78.62 169 VAL A N 1
ATOM 1415 C CA . VAL A 1 169 ? 2.216 3.197 20.189 1.00 78.62 169 VAL A CA 1
ATOM 1416 C C . VAL A 1 169 ? 0.744 3.538 19.930 1.00 78.62 169 VAL A C 1
ATOM 1418 O O . VAL A 1 169 ? 0.143 4.275 20.714 1.00 78.62 169 VAL A O 1
ATOM 1421 N N . HIS A 1 170 ? 0.166 3.030 18.839 1.00 78.62 170 HIS A N 1
ATOM 1422 C CA . HIS A 1 170 ? -1.150 3.483 18.383 1.00 78.62 170 HIS A CA 1
ATOM 1423 C C . HIS A 1 170 ? -2.287 2.521 18.733 1.00 78.62 170 HIS A C 1
ATOM 1425 O O . HIS A 1 170 ? -3.330 2.977 19.183 1.00 78.62 170 HIS A O 1
ATOM 1431 N N . PHE A 1 171 ? -2.083 1.209 18.595 1.00 75.94 171 PHE A N 1
ATOM 1432 C CA . PHE A 1 171 ? -3.178 0.234 18.686 1.00 75.94 171 PHE A CA 1
ATOM 1433 C C . PHE A 1 171 ? -3.117 -0.676 19.914 1.00 75.94 171 PHE A C 1
ATOM 1435 O O . PHE A 1 171 ? -4.118 -1.299 20.254 1.00 75.94 171 PHE A O 1
ATOM 1442 N N . ARG A 1 172 ? -1.960 -0.790 20.575 1.00 67.50 172 ARG A N 1
ATOM 1443 C CA . ARG A 1 172 ? -1.778 -1.661 21.747 1.00 67.50 172 ARG A CA 1
ATOM 1444 C C . ARG A 1 172 ? -1.558 -0.818 23.001 1.00 67.50 172 ARG A C 1
ATOM 1446 O O . ARG A 1 172 ? -0.440 -0.737 23.502 1.00 67.50 172 ARG A O 1
ATOM 1453 N N . LYS A 1 173 ? -2.624 -0.162 23.460 1.00 55.78 173 LYS A N 1
ATOM 1454 C CA . LYS A 1 173 ? -2.684 0.484 24.779 1.00 55.78 173 LYS A CA 1
ATOM 1455 C C . LYS A 1 173 ? -3.296 -0.450 25.809 1.00 55.78 173 LYS A C 1
ATOM 1457 O O . LYS A 1 173 ? -4.266 -1.147 25.444 1.00 55.78 173 LYS A O 1
#

Sequence (173 aa):
MGKSATGKSTIINYITKRNSDFFSVKSYSDRPIRENDPNDINTHIFVDKKFKKKNVLSIYEDKTNNYENWITDDCFHEEKINLFAIDSISFIDFYTKYNKRYEIIGVYLYLDEKEREQRFKKRSSLPFSSEEHLSHKHLDDNKTPYIMINITNKDISACVESFDQISFVHFRK

Radius of gyration: 15.93 Å; Cα contacts (8 Å, |Δi|>4): 228; chains: 1; bounding box: 41×36×44 Å

Solvent-accessible surface area (backbone atoms only — not comparable to full-atom values): 10336 Å² total; per-residue (Å²): 53,39,47,82,63,57,48,65,68,59,52,47,53,51,51,35,74,77,36,84,59,38,38,72,40,38,35,38,27,44,52,81,82,53,88,93,37,88,63,48,72,77,50,37,44,76,46,62,84,82,60,82,86,64,71,71,69,44,70,47,76,42,81,88,79,73,31,44,37,32,36,37,73,85,41,57,57,92,93,37,52,70,43,64,88,44,50,35,58,55,42,48,58,37,45,76,75,35,48,90,80,42,93,73,80,45,49,33,43,42,56,52,68,70,63,28,49,57,50,36,60,75,76,40,94,65,83,91,70,89,52,69,80,27,33,66,62,62,29,60,78,65,70,47,77,66,47,80,44,80,46,61,99,52,59,70,65,69,54,47,54,57,50,50,56,53,45,44,78,73,74,59,126

Foldseek 3Di:
DEDPLLCLVVLLVVLVVVDVQEDEQAWAKQDDQDPLDPCSVVRHDHDHPPDDDDQWLFKDADPVRGMMTTDHPVSDDPRHHYRYDDAPVRVLSNCVVPCVPDVDAAEYEDEDPVVSVVSDVVRDPDDDDPPVSRDCVSCVVSVPDYHYDYCYVHDSVVVNVVVVVVCCVPPPD

Secondary structure (DSSP, 8-state):
---TTS-HHHHHHHHHHH-TTEEE--EEE-SPPPTT-TTGGGTEEE--TT----SEEEEEEETTTTEEEEEEGGGS-TTSEEE----HHHHHHHHHHHTTTS----EEEE--HHHHHHHHHHH-SSPP---GGG-THHHHHTT---EEEE-TT--HHHHHHHHHHHHHHHH--

Organism: NCBI:txid143387

Nearest PDB structures (foldseek):
  8egl-assembly2_H  TM=7.227E-01  e=1.105E-06  Pseudomonas aeruginosa PAO1
  8egl-assembly1_B  TM=7.347E-01  e=7.922E-06  Pseudomonas aeruginosa PAO1
  8egl-assembly1_J  TM=7.318E-01  e=8.460E-06  Pseudomonas aeruginosa PAO1
  7luy-assembly3_C  TM=7.029E-01  e=7.419E-06  Bartonella henselae str. Houston-1
  7s5e-assembly4_F  TM=6.925E-01  e=4.388E-06  Stenotrophomonas maltophilia K279a

Mean predicted aligned error: 4.79 Å

InterPro domains:
  IPR027417 P-loop containing nucleoside triphosphate hydrolase [G3DSA:3.40.50.300] (1-171)
  IPR027417 P-loop containing nucleoside triphosphate hydrolase [SSF52540] (1-161)